Protein AF-A0A0P4WIV5-F1 (afdb_monomer)

InterPro domains:
  IPR004875 DDE superfamily endonuclease domain [PF03184] (30-123)
  IPR050863 Centromere and Transposable Element-Derived Protein [PTHR19303] (27-125)

Organism: Scylla olivacea (NCBI:txid85551)

Solvent-accessible surface area (backbone atoms only — not comparable to full-atom values): 7872 Å² total; per-residue (Å²): 131,91,70,60,42,28,62,54,58,49,79,48,76,54,65,65,67,74,88,62,91,64,58,94,89,56,77,76,74,83,46,54,36,26,38,41,42,50,31,30,71,84,65,83,45,73,53,74,27,38,35,23,27,44,52,82,76,47,78,91,48,66,95,58,63,66,84,76,45,86,39,45,82,45,58,28,82,83,12,54,70,39,36,67,58,46,46,51,42,45,66,68,45,48,49,51,55,51,44,53,50,23,58,75,69,76,42,75,87,73,80,52,83,48,73,73,98,51,92,34,60,56,95,70,82,84,92,127

Nearest PDB structures (foldseek):
  8f2u-assembly1_F  TM=3.358E-01  e=8.667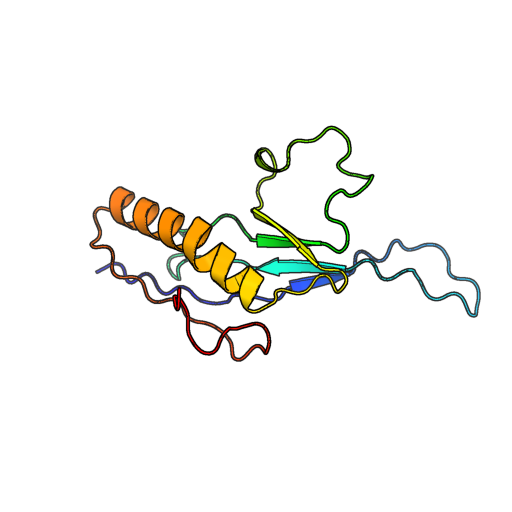E+00  Homo sapiens
  2hd3-assembly2_I  TM=3.099E-01  e=6.723E+00  Escherichia coli CFT073

Mean predicted aligned error: 9.73 Å

Radius of gyration: 17.22 Å; Cα contacts (8 Å, |Δi|>4): 189; chains: 1; bounding box: 36×34×57 Å

Secondary structure (DSSP, 8-state):
----EE-----EEEE------PPTT------EEEEE--BBTTS--BPPPEEEES-SS-GGGTT--GGGSSSEEEE-TT----HHHHHHHIIIIIHHHHHHHHHHTT--S--EE-----TTS-SSS---

Sequence (128 aa):
MKRAYFGNACHAEHTLAKMKKTAPGFKAAKDTLTLLFCGNAEGDCKMKPLLVYRSENPRALKGLSKNMLPVHWASNKKAWVTGQRFEDWFTKDFAVEAEQYCRKQNLAFKVLLLLDNAPGHPKHLGQH

Structure (mmCIF, N/CA/C/O backbone):
data_AF-A0A0P4WIV5-F1
#
_entry.id   AF-A0A0P4WIV5-F1
#
loop_
_atom_site.group_PDB
_atom_site.id
_atom_site.type_symbol
_atom_site.label_atom_id
_atom_site.label_alt_id
_atom_site.label_comp_id
_atom_site.label_asym_id
_atom_site.label_entity_id
_atom_site.label_seq_id
_atom_site.pdbx_PDB_ins_code
_atom_site.Cartn_x
_atom_site.Cartn_y
_atom_site.Cartn_z
_atom_site.occupancy
_atom_site.B_iso_or_equiv
_atom_site.auth_seq_id
_atom_site.auth_comp_id
_atom_site.auth_asym_id
_atom_site.auth_atom_id
_atom_site.pdbx_PDB_model_num
ATOM 1 N N . MET A 1 1 ? -23.778 -2.304 13.543 1.00 39.5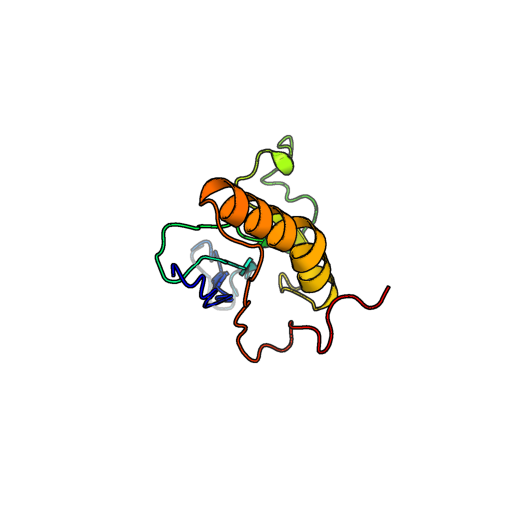9 1 MET A N 1
ATOM 2 C CA . MET A 1 1 ? -22.373 -2.757 13.453 1.00 39.59 1 MET A CA 1
ATOM 3 C C . MET A 1 1 ? -21.900 -2.439 12.044 1.00 39.59 1 MET A C 1
ATOM 5 O O . MET A 1 1 ? -22.317 -3.136 11.129 1.00 39.59 1 MET A O 1
ATOM 9 N N . LYS A 1 2 ? -21.131 -1.359 11.853 1.00 32.78 2 LYS A N 1
ATOM 10 C CA . LYS A 1 2 ? -20.494 -1.095 10.558 1.00 32.78 2 LYS A CA 1
ATOM 11 C C . LYS A 1 2 ? -19.446 -2.178 10.341 1.00 32.78 2 LYS A C 1
ATOM 13 O O . LYS A 1 2 ? -18.537 -2.330 11.157 1.00 32.78 2 LYS A O 1
ATOM 18 N N . ARG A 1 3 ? -19.647 -3.023 9.335 1.00 33.75 3 ARG A N 1
ATOM 19 C CA . ARG A 1 3 ? -18.717 -4.105 9.008 1.00 33.75 3 ARG A CA 1
ATOM 20 C C . ARG A 1 3 ? -17.788 -3.569 7.936 1.00 33.75 3 ARG A C 1
ATOM 22 O O . ARG A 1 3 ? -18.207 -3.330 6.808 1.00 33.75 3 ARG A O 1
ATOM 29 N N . ALA A 1 4 ? -16.529 -3.366 8.295 1.00 34.12 4 ALA A N 1
ATOM 30 C CA . ALA A 1 4 ? -15.514 -2.995 7.330 1.00 34.12 4 ALA A CA 1
ATOM 31 C C . ALA A 1 4 ? -15.113 -4.254 6.546 1.00 34.12 4 ALA A C 1
ATOM 33 O O . ALA A 1 4 ? -14.271 -5.040 6.972 1.00 34.12 4 ALA A O 1
ATOM 34 N N . TYR A 1 5 ? -15.802 -4.485 5.432 1.00 36.16 5 TYR A N 1
ATOM 35 C CA . TYR A 1 5 ? -15.391 -5.452 4.423 1.00 36.16 5 TYR A CA 1
ATOM 36 C C . TYR A 1 5 ? -14.376 -4.764 3.519 1.00 36.16 5 TYR A C 1
ATOM 38 O O . TYR A 1 5 ? -14.742 -3.810 2.840 1.00 36.16 5 TYR A O 1
ATOM 46 N N . PHE A 1 6 ? -13.124 -5.207 3.512 1.00 42.62 6 PHE A N 1
ATOM 47 C CA . PHE A 1 6 ? -12.111 -4.657 2.615 1.00 42.62 6 PHE A CA 1
ATOM 48 C C . PHE A 1 6 ? -12.028 -5.551 1.389 1.00 42.62 6 PHE A C 1
ATOM 50 O O . PHE A 1 6 ? -11.512 -6.657 1.484 1.00 42.62 6 PHE A O 1
ATOM 57 N N . GLY A 1 7 ? -12.628 -5.116 0.281 1.00 33.78 7 GLY A N 1
ATOM 58 C CA . GLY A 1 7 ? -12.765 -5.902 -0.943 1.00 33.78 7 GLY A CA 1
ATOM 59 C C . GLY A 1 7 ? -12.053 -5.255 -2.126 1.00 33.78 7 GLY A C 1
ATOM 60 O O . GLY A 1 7 ? -12.233 -4.068 -2.387 1.00 33.78 7 GLY A O 1
ATOM 61 N N . ASN A 1 8 ? -11.311 -6.092 -2.852 1.00 35.59 8 ASN A N 1
ATOM 62 C CA . ASN A 1 8 ? -10.549 -5.845 -4.076 1.00 35.59 8 ASN A CA 1
ATOM 63 C C . ASN A 1 8 ? -9.303 -4.961 -3.932 1.00 35.59 8 ASN A C 1
ATOM 65 O O . ASN A 1 8 ? -9.276 -3.794 -4.323 1.00 35.59 8 ASN A O 1
ATOM 69 N N . ALA A 1 9 ? -8.210 -5.625 -3.548 1.00 40.84 9 ALA A N 1
ATOM 70 C CA . ALA A 1 9 ? -6.898 -5.407 -4.147 1.00 40.84 9 ALA A CA 1
ATOM 71 C C . ALA A 1 9 ? -6.993 -5.591 -5.677 1.00 40.84 9 ALA A C 1
ATOM 73 O O . ALA A 1 9 ? -6.638 -6.627 -6.223 1.00 40.84 9 ALA A O 1
ATOM 74 N N . CYS A 1 10 ? -7.569 -4.622 -6.387 1.00 38.06 10 CYS A N 1
ATOM 75 C CA . CYS A 1 10 ? -7.674 -4.700 -7.836 1.00 38.06 10 CYS A CA 1
ATOM 76 C C . CYS A 1 10 ? -6.286 -4.412 -8.416 1.00 38.06 10 CYS A C 1
ATOM 78 O O . CYS A 1 10 ? -5.847 -3.262 -8.402 1.00 38.06 10 CYS A O 1
ATOM 80 N N . HIS A 1 11 ? -5.588 -5.445 -8.896 1.00 42.03 11 HIS A N 1
ATOM 81 C CA . HIS A 1 11 ? -4.378 -5.287 -9.705 1.00 42.03 11 HIS A CA 1
ATOM 82 C C . HIS A 1 11 ? -4.767 -4.646 -11.040 1.00 42.03 11 HIS A C 1
ATOM 84 O O . HIS A 1 11 ? -5.095 -5.326 -12.012 1.00 42.03 11 HIS A O 1
ATOM 90 N N . ALA A 1 12 ? -4.780 -3.316 -11.085 1.00 40.91 12 ALA A N 1
ATOM 91 C CA . ALA A 1 12 ? -5.000 -2.581 -12.320 1.00 40.91 12 ALA A CA 1
ATOM 92 C C . ALA A 1 12 ? -3.649 -2.342 -13.010 1.00 40.91 12 ALA A C 1
ATOM 94 O O . ALA A 1 12 ? -2.907 -1.426 -12.647 1.00 40.91 12 ALA A O 1
ATOM 95 N N . GLU A 1 13 ? -3.324 -3.152 -14.023 1.00 43.12 13 GLU A N 1
ATOM 96 C CA . GLU A 1 13 ? -2.229 -2.841 -14.948 1.00 43.12 13 GLU A CA 1
ATOM 97 C C . GLU A 1 13 ? -2.669 -1.738 -15.915 1.00 43.12 13 GLU A C 1
ATOM 99 O O . GLU A 1 13 ? -3.214 -2.005 -16.988 1.00 43.12 13 GLU A O 1
ATOM 104 N N . HIS A 1 14 ? -2.394 -0.478 -15.584 1.00 45.66 14 HIS A N 1
ATOM 105 C CA . HIS A 1 14 ? -2.515 0.587 -16.574 1.00 45.66 14 HIS A CA 1
ATOM 106 C C . HIS A 1 14 ? -1.237 0.646 -17.417 1.00 45.66 14 HIS A C 1
ATOM 108 O O . HIS A 1 14 ? -0.185 1.113 -16.979 1.00 45.66 14 HIS A O 1
ATOM 114 N N . THR A 1 15 ? -1.332 0.164 -18.660 1.00 41.41 15 THR A N 1
ATOM 115 C CA . THR A 1 15 ? -0.304 0.393 -19.682 1.00 41.41 15 THR A CA 1
ATOM 116 C C . THR A 1 15 ? -0.509 1.788 -20.269 1.00 41.41 15 THR A C 1
ATOM 118 O O . THR A 1 15 ? -1.438 2.006 -21.047 1.00 41.41 15 THR A O 1
ATOM 121 N N . LEU A 1 16 ? 0.360 2.742 -19.932 1.00 44.78 16 LEU A N 1
ATOM 122 C CA . LEU A 1 16 ? 0.366 4.062 -20.570 1.00 44.78 16 LEU A CA 1
ATOM 123 C C . LEU A 1 16 ? 1.067 3.955 -21.932 1.00 44.78 16 LEU A C 1
ATOM 125 O O . LEU A 1 16 ? 2.234 4.310 -22.093 1.00 44.78 16 LEU A O 1
ATOM 129 N N . ALA A 1 17 ? 0.365 3.428 -22.937 1.00 42.06 17 ALA A N 1
ATOM 130 C CA . ALA A 1 17 ? 0.863 3.413 -24.306 1.00 42.06 17 ALA A CA 1
ATOM 131 C C . ALA A 1 17 ? 0.778 4.830 -24.894 1.00 42.06 17 ALA A C 1
ATOM 133 O O . ALA A 1 17 ? -0.287 5.304 -25.285 1.00 42.06 17 ALA A O 1
ATOM 134 N N . LYS A 1 18 ? 1.914 5.529 -24.976 1.00 42.44 18 LYS A N 1
ATOM 135 C CA . LYS A 1 18 ? 2.014 6.775 -25.746 1.00 42.44 18 LYS A CA 1
ATOM 136 C C . LYS A 1 18 ? 1.806 6.409 -27.221 1.00 42.44 18 LYS A C 1
ATOM 138 O O . LYS A 1 18 ? 2.691 5.789 -27.808 1.00 42.44 18 LYS A O 1
ATOM 143 N N . MET A 1 19 ? 0.654 6.753 -27.808 1.00 41.50 19 MET A N 1
ATOM 144 C CA . MET A 1 19 ? 0.388 6.576 -29.242 1.00 41.50 19 MET A CA 1
ATOM 145 C C . MET A 1 19 ? 1.385 7.417 -30.053 1.00 41.50 19 MET A C 1
ATOM 147 O O . MET A 1 19 ? 1.141 8.573 -30.383 1.00 41.50 19 MET A O 1
ATOM 151 N N . LYS A 1 20 ? 2.554 6.855 -30.355 1.00 47.62 20 LYS A N 1
ATOM 152 C CA . LYS A 1 20 ? 3.401 7.317 -31.454 1.00 47.62 20 LYS A CA 1
ATOM 153 C C . LYS A 1 20 ? 3.015 6.485 -32.668 1.00 47.62 20 LYS A C 1
ATOM 155 O O . LYS A 1 20 ? 2.921 5.270 -32.531 1.00 47.62 20 LYS A O 1
ATOM 160 N N . LYS A 1 21 ? 2.785 7.127 -33.823 1.00 47.12 21 LYS A N 1
ATOM 161 C CA . LYS A 1 21 ? 2.548 6.445 -35.108 1.00 47.12 21 LYS A CA 1
ATOM 162 C C . LYS A 1 21 ? 3.609 5.351 -35.280 1.00 47.12 21 LYS A C 1
ATOM 164 O O . LYS A 1 21 ? 4.786 5.657 -35.456 1.00 47.12 21 LYS A O 1
ATOM 169 N N . THR A 1 22 ? 3.206 4.095 -35.138 1.00 53.78 22 THR A N 1
ATOM 170 C CA . THR A 1 22 ? 4.098 2.942 -35.245 1.00 53.78 22 THR A CA 1
ATOM 171 C C . THR A 1 22 ? 4.313 2.636 -36.717 1.00 53.78 22 THR A C 1
ATOM 173 O O . THR A 1 22 ? 3.362 2.317 -37.427 1.00 53.78 22 THR A O 1
ATOM 176 N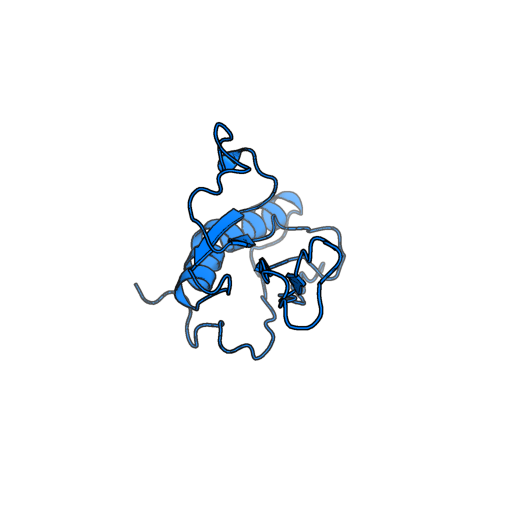 N . ALA A 1 23 ? 5.561 2.742 -37.175 1.00 60.91 23 ALA A N 1
ATOM 177 C CA . ALA A 1 23 ? 5.973 2.138 -38.436 1.00 60.91 23 ALA A CA 1
ATOM 178 C C . ALA A 1 23 ? 5.769 0.607 -38.365 1.00 60.91 23 ALA A C 1
ATOM 180 O O . ALA A 1 23 ? 5.857 0.045 -37.263 1.00 60.91 23 ALA A O 1
ATOM 181 N N . PRO A 1 24 ? 5.513 -0.084 -39.493 1.00 50.50 24 PRO A N 1
ATOM 182 C CA . PRO A 1 24 ? 5.409 -1.542 -39.514 1.00 50.50 24 PRO A CA 1
ATOM 183 C C . PRO A 1 24 ? 6.662 -2.170 -38.880 1.00 50.50 24 PRO A C 1
ATOM 185 O O . PRO A 1 24 ? 7.777 -1.901 -39.316 1.00 50.50 24 PRO A O 1
ATOM 188 N N . GLY A 1 25 ? 6.488 -2.949 -37.807 1.00 64.12 25 GLY A N 1
ATOM 189 C CA . GLY A 1 25 ? 7.585 -3.589 -37.062 1.00 64.12 25 GLY A CA 1
ATOM 190 C C . GLY A 1 25 ? 8.015 -2.903 -35.755 1.00 64.12 25 GLY A C 1
ATOM 191 O O . GLY A 1 25 ? 8.777 -3.493 -34.991 1.00 64.12 25 GLY A O 1
ATOM 192 N N . PHE A 1 26 ? 7.508 -1.707 -35.427 1.00 54.38 26 PHE A N 1
ATOM 193 C CA . PHE A 1 26 ? 7.856 -1.022 -34.174 1.00 54.38 26 PHE A CA 1
ATOM 194 C C . PHE A 1 26 ? 6.874 -1.369 -33.041 1.00 54.38 26 PHE A C 1
ATOM 196 O O . PHE A 1 26 ? 5.721 -0.938 -33.052 1.00 54.38 26 PHE A O 1
ATOM 203 N N . LYS A 1 27 ? 7.321 -2.126 -32.028 1.00 61.66 27 LYS A N 1
ATOM 204 C CA . LYS A 1 27 ? 6.546 -2.340 -30.792 1.00 61.66 27 LYS A CA 1
ATOM 205 C C . LYS A 1 27 ? 6.649 -1.099 -29.906 1.00 61.66 27 LYS A C 1
ATOM 207 O O . LYS A 1 27 ? 7.748 -0.674 -29.555 1.00 61.66 27 LYS A O 1
ATOM 212 N N . ALA A 1 28 ? 5.508 -0.532 -29.516 1.00 60.09 28 ALA A N 1
ATOM 213 C CA . ALA A 1 28 ? 5.479 0.549 -28.538 1.00 60.09 28 ALA A CA 1
ATOM 214 C C . ALA A 1 28 ? 6.151 0.097 -27.229 1.00 60.09 28 ALA A C 1
ATOM 216 O O . ALA A 1 28 ? 5.916 -1.015 -26.750 1.00 60.09 28 ALA A O 1
ATOM 217 N N . ALA A 1 29 ? 6.988 0.961 -26.649 1.00 64.06 29 ALA A N 1
ATOM 218 C CA . ALA A 1 29 ? 7.573 0.709 -25.340 1.00 64.06 29 ALA A CA 1
ATOM 219 C C . ALA A 1 29 ? 6.440 0.593 -24.309 1.00 64.06 29 ALA A C 1
ATOM 221 O O . ALA A 1 29 ? 5.737 1.568 -24.043 1.00 64.06 29 ALA A O 1
ATOM 222 N N . LYS A 1 30 ? 6.243 -0.615 -23.770 1.00 68.06 30 LYS A N 1
ATOM 223 C CA . LYS A 1 30 ? 5.241 -0.890 -22.739 1.00 68.06 30 LYS A CA 1
ATOM 224 C C . LYS A 1 30 ? 5.771 -0.365 -21.406 1.00 68.06 30 LYS A C 1
ATOM 226 O O . LYS A 1 30 ? 6.655 -0.985 -20.812 1.00 68.06 30 LYS A O 1
ATOM 231 N N . ASP A 1 31 ? 5.273 0.792 -20.981 1.00 78.19 31 ASP A N 1
ATOM 232 C CA . ASP A 1 31 ? 5.473 1.283 -19.621 1.00 78.19 31 ASP A CA 1
ATOM 233 C C . ASP A 1 31 ? 4.303 0.810 -18.756 1.00 78.19 31 ASP A C 1
ATOM 235 O O . ASP A 1 31 ? 3.139 1.062 -19.082 1.00 78.19 31 ASP A O 1
ATOM 239 N N . THR A 1 32 ? 4.625 0.072 -17.698 1.00 83.50 32 THR A N 1
ATOM 240 C CA . THR A 1 32 ? 3.645 -0.554 -16.807 1.00 83.50 32 THR A CA 1
ATOM 241 C C . THR A 1 32 ? 3.816 0.032 -15.418 1.00 83.50 32 THR A C 1
ATOM 243 O O . THR A 1 32 ? 4.935 0.117 -14.907 1.00 83.50 32 THR A O 1
ATOM 246 N N . LEU A 1 33 ? 2.697 0.390 -14.801 1.00 88.19 33 LEU A N 1
ATOM 247 C CA . LEU A 1 33 ? 2.592 0.645 -13.372 1.00 88.19 33 LEU A CA 1
ATOM 248 C C . LEU A 1 33 ? 1.494 -0.250 -12.802 1.00 88.19 33 LEU A C 1
ATOM 250 O O . LEU A 1 33 ? 0.530 -0.563 -13.504 1.00 88.19 33 LEU A O 1
ATOM 254 N N . THR A 1 34 ? 1.645 -0.632 -11.541 1.00 88.38 34 THR A N 1
ATOM 255 C CA . THR A 1 34 ? 0.614 -1.355 -10.793 1.00 88.38 34 THR A CA 1
ATOM 256 C C . THR A 1 34 ? 0.103 -0.476 -9.673 1.00 88.38 34 THR A C 1
ATOM 258 O O . THR A 1 34 ? 0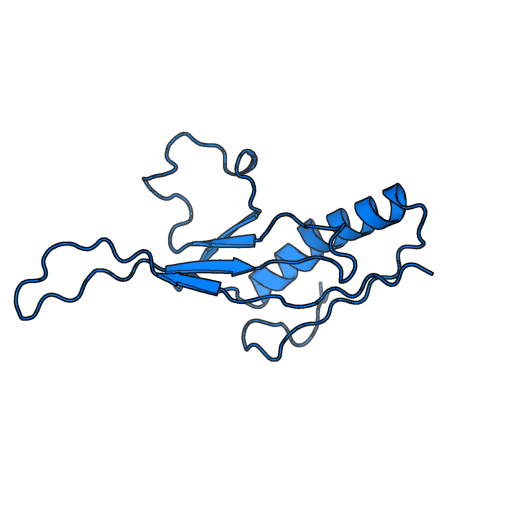.895 0.157 -8.974 1.00 88.38 34 THR A O 1
ATOM 261 N N . LEU A 1 35 ? -1.214 -0.467 -9.497 1.00 90.81 35 LEU A N 1
ATOM 262 C CA . LEU A 1 35 ? -1.874 0.139 -8.352 1.00 90.81 35 LEU A CA 1
ATOM 263 C C . LEU A 1 35 ? -2.546 -0.954 -7.530 1.00 90.81 35 LEU A C 1
ATOM 265 O O . LEU A 1 35 ? -3.241 -1.802 -8.081 1.00 90.81 35 LEU A O 1
ATOM 269 N N . LEU A 1 36 ? -2.338 -0.902 -6.220 1.00 90.25 36 LEU A N 1
ATOM 270 C CA . LEU A 1 36 ? -3.056 -1.684 -5.229 1.00 90.25 36 LEU A CA 1
ATOM 271 C C . LEU A 1 36 ? -3.973 -0.728 -4.467 1.00 90.25 36 LEU A C 1
ATOM 273 O O . LEU A 1 36 ? -3.510 0.173 -3.765 1.00 90.25 36 LEU A O 1
ATOM 277 N N . PHE A 1 37 ? -5.274 -0.924 -4.639 1.00 89.56 37 PHE A N 1
ATOM 278 C CA . PHE A 1 37 ? -6.308 -0.161 -3.953 1.00 89.56 37 PHE A CA 1
ATOM 279 C C . PHE A 1 37 ? -6.827 -0.927 -2.742 1.00 89.56 37 PHE A C 1
ATOM 281 O O . PHE A 1 37 ? -6.854 -2.156 -2.737 1.00 89.56 37 PHE A O 1
ATOM 288 N N . CYS A 1 38 ? -7.268 -0.187 -1.728 1.00 90.12 38 CYS A N 1
ATOM 289 C CA . CYS A 1 38 ? -7.974 -0.744 -0.589 1.00 90.12 38 CYS A CA 1
ATOM 290 C C . CYS A 1 38 ? -9.040 0.247 -0.115 1.00 90.12 38 CYS A C 1
ATOM 292 O O . CYS A 1 38 ? -8.821 1.461 -0.063 1.00 90.12 38 CYS A O 1
ATOM 294 N N . GLY A 1 39 ? -10.212 -0.275 0.211 1.00 89.88 39 GLY A N 1
ATOM 295 C CA . GLY A 1 39 ? -11.319 0.497 0.748 1.00 89.88 39 GLY A CA 1
ATOM 296 C C . GLY A 1 39 ? -12.345 -0.421 1.385 1.00 89.88 39 GLY A C 1
ATOM 297 O O . GLY A 1 39 ? -12.294 -1.637 1.188 1.00 89.88 39 GLY A O 1
ATOM 298 N N . ASN A 1 40 ? -13.255 0.147 2.170 1.00 89.50 40 ASN A N 1
ATOM 299 C CA . ASN A 1 40 ? -14.318 -0.634 2.793 1.00 89.50 40 ASN A CA 1
ATOM 300 C C . ASN A 1 40 ? -15.557 -0.748 1.884 1.00 89.50 40 ASN A C 1
ATOM 302 O O . ASN A 1 40 ? -15.758 0.054 0.974 1.00 89.50 40 ASN A O 1
ATOM 306 N N . ALA A 1 41 ? -16.431 -1.716 2.162 1.00 85.50 41 ALA A N 1
ATOM 307 C CA . ALA A 1 41 ? -17.655 -1.918 1.382 1.00 85.50 41 ALA A CA 1
ATOM 308 C C . ALA A 1 41 ? -18.680 -0.788 1.521 1.00 85.50 41 ALA A C 1
ATOM 310 O O . ALA A 1 41 ? -19.492 -0.605 0.621 1.00 85.50 41 ALA A O 1
ATOM 311 N N . GLU A 1 42 ? -18.649 -0.023 2.617 1.00 87.00 42 GLU A N 1
ATOM 312 C CA . GLU A 1 42 ? -19.487 1.177 2.754 1.00 87.00 42 GLU A CA 1
ATOM 313 C C . GLU A 1 42 ? -18.988 2.330 1.860 1.00 87.00 42 GLU A C 1
ATOM 315 O O . GLU A 1 42 ? -19.723 3.283 1.618 1.00 87.00 42 GLU A O 1
ATOM 320 N N . GLY A 1 43 ? -17.756 2.249 1.341 1.00 87.44 43 GLY A N 1
ATOM 321 C CA . GLY A 1 43 ? -17.163 3.236 0.437 1.00 87.44 43 GLY A CA 1
ATOM 322 C C . GLY A 1 43 ? -16.701 4.536 1.109 1.00 87.44 43 GLY A C 1
ATOM 323 O O . GLY A 1 43 ? -16.207 5.431 0.416 1.00 87.44 43 GLY A O 1
ATOM 324 N N . ASP A 1 44 ? -16.837 4.648 2.434 1.00 88.12 44 ASP A N 1
ATOM 325 C CA . ASP A 1 44 ? -16.435 5.815 3.231 1.00 88.12 44 ASP A CA 1
ATOM 326 C C . ASP A 1 44 ? -14.977 5.739 3.733 1.00 88.12 44 ASP A C 1
ATOM 328 O O . ASP A 1 4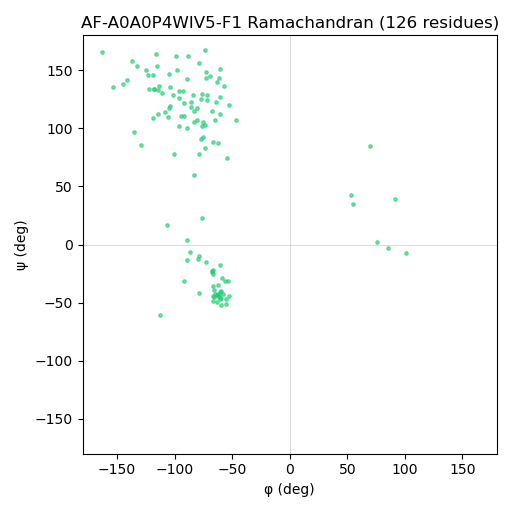4 ? -14.401 6.751 4.133 1.00 88.12 44 ASP A O 1
ATOM 332 N N . CYS A 1 45 ? -14.345 4.566 3.640 1.00 89.44 45 CYS A N 1
ATOM 333 C CA . CYS A 1 45 ? -12.919 4.360 3.859 1.00 89.44 45 CYS A CA 1
ATOM 334 C C . CYS A 1 45 ? -12.231 4.140 2.510 1.00 89.44 45 CYS A C 1
ATOM 336 O O . CYS A 1 45 ? -12.409 3.098 1.878 1.00 89.44 45 CYS A O 1
ATOM 338 N N . LYS A 1 46 ? -11.430 5.115 2.077 1.00 89.88 46 LYS A N 1
ATOM 339 C CA . LYS A 1 46 ? -10.567 5.014 0.894 1.00 89.88 46 LYS A CA 1
ATOM 340 C C . LYS A 1 46 ? -9.127 5.171 1.351 1.00 89.88 46 LYS A C 1
ATOM 342 O O . LYS A 1 46 ? -8.741 6.265 1.759 1.00 89.88 46 LYS A O 1
ATOM 347 N N . MET A 1 47 ? -8.371 4.081 1.319 1.00 90.25 47 MET A N 1
ATOM 348 C CA . MET A 1 47 ? -6.969 4.103 1.719 1.00 90.25 47 MET A CA 1
ATOM 349 C C . MET A 1 47 ? -6.100 4.682 0.613 1.00 90.25 47 MET A C 1
ATOM 351 O O . MET A 1 47 ? -6.455 4.650 -0.572 1.00 90.25 47 MET A O 1
ATOM 355 N N . LYS A 1 48 ? -4.937 5.196 1.003 1.00 92.50 48 LYS A N 1
ATOM 356 C CA . LYS A 1 48 ? -3.931 5.649 0.050 1.00 92.50 48 LYS A CA 1
ATOM 357 C C . LYS A 1 48 ? -3.437 4.434 -0.760 1.00 92.50 48 LYS A C 1
ATOM 359 O O . LYS A 1 48 ? -2.978 3.454 -0.171 1.00 92.50 48 LYS A O 1
ATOM 364 N N . PRO A 1 49 ? -3.539 4.439 -2.102 1.00 93.00 49 PRO A N 1
ATOM 365 C CA . PRO A 1 49 ? -3.173 3.272 -2.894 1.00 93.00 49 PRO A CA 1
ATOM 366 C C . PRO A 1 49 ? -1.655 3.088 -2.936 1.00 93.00 49 PRO A C 1
ATOM 368 O O . PRO A 1 49 ? -0.905 4.067 -2.944 1.00 93.00 49 PRO A O 1
ATOM 371 N N . LEU A 1 50 ? -1.196 1.841 -3.029 1.00 93.38 50 LEU A N 1
ATOM 372 C CA . LEU A 1 50 ? 0.206 1.523 -3.295 1.00 93.38 50 LEU A CA 1
ATOM 373 C C . LEU A 1 50 ? 0.454 1.528 -4.805 1.00 93.38 50 LEU A C 1
ATOM 375 O O . LEU A 1 50 ? -0.176 0.784 -5.551 1.00 93.38 50 LEU A O 1
ATOM 379 N N . LEU A 1 51 ? 1.399 2.351 -5.249 1.00 93.44 51 LEU A N 1
ATOM 380 C CA . LEU A 1 51 ? 1.870 2.428 -6.624 1.00 93.44 51 LEU A CA 1
ATOM 381 C C . LEU A 1 51 ? 3.229 1.745 -6.737 1.00 93.44 51 LEU A C 1
ATOM 383 O O . LEU A 1 51 ? 4.211 2.182 -6.134 1.00 93.44 51 LEU A O 1
ATOM 387 N N . VAL A 1 52 ? 3.293 0.701 -7.564 1.00 92.00 52 VAL A N 1
ATOM 388 C CA . VAL A 1 52 ? 4.542 0.031 -7.926 1.00 92.00 52 VAL A CA 1
ATOM 389 C C . VAL A 1 52 ? 4.943 0.417 -9.340 1.00 92.00 52 VAL A C 1
ATOM 391 O O . VAL A 1 52 ? 4.248 0.104 -10.308 1.00 92.00 52 VAL A O 1
ATOM 394 N N . TYR A 1 53 ? 6.098 1.065 -9.464 1.00 92.81 53 TYR A N 1
ATOM 395 C CA . TYR A 1 53 ? 6.663 1.441 -10.757 1.00 92.81 53 TYR A CA 1
ATOM 396 C C . TYR A 1 53 ? 7.991 0.735 -11.038 1.00 92.81 53 TYR A C 1
ATOM 398 O O . TYR A 1 53 ? 8.645 0.195 -10.146 1.00 92.81 53 TYR A O 1
ATOM 406 N N . ARG A 1 54 ? 8.420 0.741 -12.305 1.00 91.19 54 ARG A N 1
ATOM 407 C CA . ARG A 1 54 ? 9.680 0.112 -12.722 1.00 91.19 54 ARG A CA 1
ATOM 408 C C . ARG A 1 54 ? 10.911 0.729 -12.060 1.00 91.19 54 ARG A C 1
ATOM 410 O O . ARG A 1 54 ? 11.830 0.008 -11.677 1.00 91.19 54 ARG A O 1
ATOM 417 N N . SER A 1 55 ? 10.957 2.057 -12.009 1.00 91.25 55 SER A N 1
ATOM 418 C CA . SER A 1 55 ? 12.101 2.820 -11.506 1.00 91.25 55 SER A CA 1
ATOM 419 C C . SER A 1 55 ? 11.822 3.362 -10.112 1.00 91.25 55 SER A C 1
ATOM 421 O O . SER A 1 55 ? 10.773 3.958 -9.891 1.00 91.25 55 SER A O 1
ATOM 423 N N . GLU A 1 56 ? 12.789 3.240 -9.203 1.00 92.38 56 GLU A N 1
ATOM 424 C CA . GLU A 1 56 ? 12.728 3.885 -7.886 1.00 92.38 56 GLU A CA 1
ATOM 425 C C . GLU A 1 56 ? 12.619 5.406 -8.009 1.00 92.38 56 GLU A C 1
ATOM 427 O O . GLU A 1 56 ? 11.857 6.023 -7.275 1.00 92.38 56 GLU A O 1
ATOM 432 N N . ASN A 1 57 ? 13.341 6.009 -8.958 1.00 92.62 57 ASN A N 1
ATOM 433 C CA . ASN A 1 57 ? 13.360 7.454 -9.175 1.00 92.62 57 ASN A CA 1
ATOM 434 C C . ASN A 1 57 ? 13.106 7.751 -10.662 1.00 92.62 57 ASN A C 1
ATOM 436 O O . ASN A 1 57 ? 14.049 7.851 -11.455 1.00 92.62 57 ASN A O 1
ATOM 440 N N . PRO A 1 58 ? 11.835 7.834 -11.094 1.00 90.25 58 PRO A N 1
ATOM 441 C CA . PRO A 1 58 ? 11.501 8.176 -12.469 1.00 90.25 58 PRO A CA 1
ATOM 442 C C . PRO A 1 58 ? 11.989 9.581 -12.800 1.00 90.25 58 PRO A C 1
ATOM 444 O O . PRO A 1 58 ? 11.808 10.510 -12.017 1.00 90.25 58 PRO A O 1
ATOM 447 N N . ARG A 1 59 ? 12.518 9.770 -14.014 1.00 90.25 59 ARG A N 1
ATOM 448 C CA . ARG A 1 59 ? 12.909 11.108 -14.494 1.00 90.25 59 ARG A CA 1
ATOM 449 C C . ARG A 1 59 ? 11.747 12.105 -14.458 1.00 90.25 59 ARG A C 1
ATOM 451 O O . ARG A 1 59 ? 11.979 13.282 -14.219 1.00 90.25 59 ARG A O 1
ATOM 458 N N . ALA A 1 60 ? 10.518 11.624 -14.652 1.00 87.88 60 ALA A N 1
ATOM 459 C CA . ALA A 1 60 ? 9.303 12.434 -14.593 1.00 87.88 60 ALA A CA 1
ATOM 460 C C . ALA A 1 60 ? 8.992 12.991 -13.190 1.00 87.88 60 ALA A C 1
ATOM 462 O O . ALA A 1 60 ? 8.288 13.985 -13.090 1.00 87.88 60 ALA A O 1
ATOM 463 N N . LEU A 1 61 ? 9.520 12.376 -12.125 1.00 89.75 61 LEU A N 1
ATOM 464 C CA . LEU A 1 61 ? 9.310 12.801 -10.735 1.00 89.75 61 LEU A CA 1
ATOM 465 C C . LEU A 1 61 ? 10.556 13.466 -10.132 1.00 89.75 61 LEU A C 1
ATOM 467 O O . LEU A 1 61 ? 10.684 13.579 -8.914 1.00 89.75 61 LEU A O 1
ATOM 471 N N . LYS A 1 62 ? 11.513 13.888 -10.967 1.00 92.56 62 LYS A N 1
ATOM 472 C CA . LYS A 1 62 ? 12.741 14.527 -10.489 1.00 92.56 62 LYS A CA 1
ATOM 473 C C . LYS A 1 62 ? 12.397 15.814 -9.729 1.00 92.56 62 LYS A C 1
ATOM 475 O O . LYS A 1 62 ? 11.723 16.684 -10.265 1.00 92.56 62 LYS A O 1
ATOM 480 N N . GLY A 1 63 ? 12.898 15.934 -8.500 1.00 91.69 63 GLY A N 1
ATOM 481 C CA . GLY A 1 63 ? 12.657 17.094 -7.633 1.00 91.69 63 GLY A CA 1
ATOM 482 C C . GLY A 1 63 ? 11.363 17.026 -6.817 1.00 91.69 63 GLY A C 1
ATOM 483 O O . GLY A 1 63 ? 11.138 17.902 -5.989 1.00 91.69 63 GLY A O 1
ATOM 484 N N . LEU A 1 64 ? 10.538 15.986 -6.991 1.00 92.25 64 LEU A N 1
ATOM 485 C CA . LEU A 1 64 ? 9.361 15.753 -6.158 1.00 92.25 64 LEU A CA 1
ATOM 486 C C . LEU A 1 64 ? 9.686 14.771 -5.031 1.00 92.25 64 LEU A C 1
ATOM 488 O O . LEU A 1 64 ? 10.234 13.692 -5.256 1.00 92.25 64 LEU A O 1
ATOM 492 N N . SER A 1 65 ? 9.297 15.130 -3.810 1.00 91.19 65 SER A N 1
ATOM 493 C CA . SER A 1 65 ? 9.291 14.195 -2.686 1.00 91.19 65 SER A CA 1
ATOM 494 C C . SER A 1 65 ? 8.156 13.182 -2.850 1.00 91.19 65 SER A C 1
ATOM 496 O O . SER A 1 65 ? 6.996 13.561 -3.019 1.00 91.19 65 SER A O 1
ATOM 498 N N . LYS A 1 66 ? 8.479 11.887 -2.749 1.00 89.06 66 LYS A N 1
ATOM 499 C CA . LYS A 1 66 ? 7.500 10.786 -2.831 1.00 89.06 66 LYS A CA 1
ATOM 500 C C . LYS A 1 66 ? 6.414 10.884 -1.764 1.00 89.06 66 LYS A C 1
ATOM 502 O O . LYS A 1 66 ? 5.281 10.496 -2.017 1.00 89.06 66 LYS A O 1
ATOM 507 N N . ASN A 1 67 ? 6.733 11.471 -0.612 1.00 87.56 67 ASN A N 1
ATOM 508 C CA . ASN A 1 67 ? 5.784 11.644 0.487 1.00 87.56 67 ASN A CA 1
ATOM 509 C C . ASN A 1 67 ? 4.657 12.629 0.137 1.00 87.56 67 ASN A C 1
ATOM 511 O O . ASN A 1 67 ? 3.580 12.541 0.717 1.00 87.56 67 ASN A O 1
ATOM 515 N N . MET A 1 68 ? 4.882 13.532 -0.827 1.00 90.62 68 MET A N 1
ATOM 516 C CA . MET A 1 68 ? 3.850 14.450 -1.327 1.00 90.62 68 MET A CA 1
ATOM 517 C C . MET A 1 68 ? 2.903 13.786 -2.329 1.00 90.62 68 MET A C 1
ATOM 519 O O . MET A 1 68 ? 1.877 14.364 -2.681 1.00 90.62 68 MET A O 1
ATOM 523 N N . LEU A 1 69 ? 3.238 12.591 -2.823 1.00 92.25 69 LEU A N 1
ATOM 524 C CA . LEU A 1 69 ? 2.368 11.883 -3.747 1.00 92.25 69 LEU A CA 1
ATOM 525 C C . LEU A 1 69 ? 1.152 11.332 -2.988 1.00 92.25 69 LEU A C 1
ATOM 527 O O . LEU A 1 69 ? 1.303 10.816 -1.874 1.00 92.25 69 LEU A O 1
ATOM 531 N N . PRO A 1 70 ? -0.043 11.336 -3.603 1.00 92.75 70 PRO A N 1
ATOM 532 C CA . PRO A 1 70 ? -1.249 10.740 -3.029 1.00 92.75 70 PRO A CA 1
ATOM 533 C C . PRO A 1 70 ? -1.245 9.202 -3.123 1.00 92.75 70 PRO A C 1
ATOM 535 O O . PRO A 1 70 ? -2.299 8.580 -3.096 1.00 92.75 70 PRO A O 1
ATOM 538 N N . VAL A 1 71 ? -0.067 8.582 -3.242 1.00 93.44 71 VAL A N 1
ATOM 539 C CA . VAL A 1 71 ? 0.143 7.128 -3.275 1.00 93.44 71 VAL A CA 1
ATOM 540 C C . VAL A 1 71 ? 1.274 6.723 -2.326 1.00 93.44 71 VAL A C 1
ATOM 542 O O . VAL A 1 71 ? 2.164 7.530 -2.042 1.00 93.44 71 VAL A O 1
ATOM 545 N N . HIS A 1 72 ? 1.251 5.491 -1.833 1.00 93.62 72 HIS A N 1
ATOM 546 C CA . HIS A 1 72 ? 2.440 4.847 -1.273 1.00 93.62 72 HIS A CA 1
ATOM 547 C C . HIS A 1 72 ? 3.332 4.413 -2.432 1.00 93.62 72 HIS A C 1
ATOM 549 O O . HIS A 1 72 ? 2.846 3.824 -3.393 1.00 93.62 72 HIS A O 1
ATOM 555 N N . TRP A 1 73 ? 4.617 4.760 -2.404 1.00 93.56 73 TRP A N 1
ATOM 556 C CA . TRP A 1 73 ? 5.515 4.522 -3.535 1.00 93.56 73 TRP A CA 1
ATOM 557 C C . TRP A 1 73 ? 6.396 3.299 -3.299 1.00 93.56 73 TRP A C 1
ATOM 559 O O . TRP A 1 73 ? 7.117 3.232 -2.307 1.00 93.56 73 TRP A O 1
ATOM 569 N N . ALA A 1 74 ? 6.424 2.386 -4.265 1.00 92.94 74 ALA A N 1
ATOM 570 C CA . ALA A 1 74 ? 7.382 1.293 -4.311 1.00 92.94 74 ALA A CA 1
ATOM 571 C C . ALA A 1 74 ? 7.932 1.100 -5.726 1.00 92.94 74 ALA A C 1
ATOM 573 O O . ALA A 1 74 ? 7.308 1.466 -6.726 1.00 92.94 74 ALA A O 1
ATOM 574 N N . SER A 1 75 ? 9.104 0.472 -5.823 1.00 92.88 75 SER A N 1
ATOM 575 C CA . SER A 1 75 ? 9.660 0.068 -7.110 1.00 92.88 75 SER A CA 1
ATOM 576 C C . SER A 1 75 ? 9.955 -1.420 -7.217 1.00 92.88 75 SER A C 1
ATOM 578 O O . SER A 1 75 ? 10.344 -2.092 -6.254 1.00 92.88 75 SER A O 1
ATOM 580 N N . ASN A 1 76 ? 9.758 -1.927 -8.431 1.00 90.56 76 ASN A N 1
ATOM 581 C CA . ASN A 1 76 ? 10.101 -3.275 -8.854 1.00 90.56 76 ASN A CA 1
ATOM 582 C C . ASN A 1 76 ? 10.354 -3.257 -10.365 1.00 90.56 76 ASN A C 1
ATOM 584 O O . ASN A 1 76 ? 9.532 -2.729 -11.103 1.00 90.56 76 ASN A O 1
ATOM 588 N N . LYS A 1 77 ? 11.415 -3.902 -10.866 1.00 88.56 77 LYS A N 1
ATOM 589 C CA . LYS A 1 77 ? 11.750 -3.933 -12.307 1.00 88.56 77 LYS A CA 1
ATOM 590 C C . LYS A 1 77 ? 10.595 -4.418 -13.197 1.00 88.56 77 LYS A C 1
ATOM 592 O O . LYS A 1 77 ? 10.474 -3.974 -14.339 1.00 88.56 77 LYS A O 1
ATOM 597 N N . LYS A 1 78 ? 9.750 -5.316 -12.678 1.00 86.75 78 LYS A N 1
ATOM 598 C CA . LYS A 1 78 ? 8.558 -5.836 -13.375 1.00 86.75 78 LYS A CA 1
ATOM 599 C C . LYS A 1 78 ? 7.303 -4.976 -13.185 1.00 86.75 78 LYS A C 1
ATOM 601 O O . LYS A 1 78 ? 6.306 -5.238 -13.837 1.00 86.75 78 LYS A O 1
ATOM 606 N N . ALA A 1 79 ? 7.374 -3.959 -12.328 1.00 87.50 79 ALA A N 1
ATOM 607 C CA . ALA A 1 79 ? 6.264 -3.106 -11.923 1.00 87.50 79 ALA A CA 1
ATOM 608 C C . ALA A 1 79 ? 5.063 -3.890 -11.369 1.00 87.50 79 ALA A C 1
ATOM 610 O O . ALA A 1 79 ? 3.935 -3.486 -11.593 1.00 87.50 79 ALA A O 1
ATOM 611 N N . TRP A 1 80 ? 5.303 -4.999 -10.658 1.00 86.88 80 TRP A N 1
ATOM 612 C CA . TRP A 1 80 ? 4.279 -5.818 -9.990 1.00 86.88 80 TRP A CA 1
ATOM 613 C C . TRP A 1 80 ? 4.460 -5.802 -8.472 1.00 86.88 80 TRP A C 1
ATOM 615 O O . TRP A 1 80 ? 5.589 -5.654 -7.988 1.00 86.88 80 TRP A O 1
ATOM 625 N N . VAL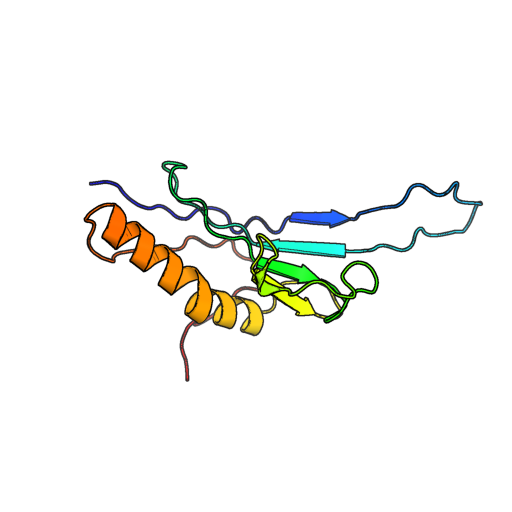 A 1 81 ? 3.372 -6.015 -7.732 1.00 86.38 81 VAL A N 1
ATOM 626 C CA . VAL A 1 81 ? 3.411 -6.224 -6.279 1.00 86.38 81 VAL A CA 1
ATOM 627 C C . VAL A 1 81 ? 4.006 -7.607 -5.992 1.00 86.38 81 VAL A C 1
ATOM 629 O O . VAL A 1 81 ? 3.550 -8.615 -6.525 1.00 86.38 81 VAL A O 1
ATOM 632 N N . THR A 1 82 ? 5.065 -7.654 -5.187 1.00 88.12 82 THR A N 1
ATOM 633 C CA . THR A 1 82 ? 5.653 -8.906 -4.683 1.00 88.12 82 THR A CA 1
ATOM 634 C C . THR A 1 82 ? 5.155 -9.178 -3.268 1.00 88.12 82 THR A C 1
ATOM 636 O O . THR A 1 82 ? 4.736 -8.241 -2.594 1.00 88.12 82 THR A O 1
ATOM 639 N N . GLY A 1 83 ? 5.286 -10.418 -2.781 1.00 87.31 83 GLY A N 1
ATOM 640 C CA . GLY A 1 83 ? 4.912 -10.766 -1.402 1.00 87.31 83 GLY A CA 1
ATOM 641 C C . GLY A 1 83 ? 5.555 -9.851 -0.357 1.00 87.31 83 GLY A C 1
ATOM 642 O O . GLY A 1 83 ? 4.858 -9.326 0.500 1.00 87.31 83 GLY A O 1
ATOM 643 N N . GLN A 1 84 ? 6.848 -9.548 -0.505 1.00 89.62 84 GLN A N 1
ATOM 644 C CA . GLN A 1 84 ? 7.550 -8.608 0.377 1.00 89.62 84 GLN A CA 1
ATOM 645 C C . GLN A 1 84 ? 6.980 -7.183 0.298 1.00 89.62 84 GLN A C 1
ATOM 647 O O . GLN A 1 84 ? 6.791 -6.538 1.322 1.00 89.62 84 GLN A O 1
ATOM 652 N N . ARG A 1 85 ? 6.679 -6.677 -0.909 1.00 88.44 85 ARG A N 1
ATOM 653 C CA . ARG A 1 85 ? 6.078 -5.339 -1.064 1.00 88.44 85 ARG A CA 1
ATOM 654 C C . ARG A 1 85 ? 4.666 -5.282 -0.494 1.00 88.44 85 ARG A C 1
ATOM 656 O O . ARG A 1 85 ? 4.277 -4.252 0.043 1.00 88.44 85 ARG A O 1
ATOM 663 N N . PHE A 1 86 ? 3.917 -6.372 -0.622 1.00 89.19 86 PHE A N 1
ATOM 664 C CA . PHE A 1 86 ? 2.600 -6.509 -0.026 1.00 89.19 86 PHE A CA 1
ATOM 665 C C . PHE A 1 86 ? 2.686 -6.534 1.504 1.00 89.19 86 PHE A C 1
ATOM 667 O O . PHE A 1 86 ? 1.920 -5.838 2.154 1.00 89.19 86 PHE A O 1
ATOM 674 N N . GLU A 1 87 ? 3.627 -7.282 2.082 1.00 90.81 87 GLU A N 1
ATOM 675 C CA . GLU A 1 87 ? 3.836 -7.344 3.533 1.00 90.81 87 GLU A CA 1
ATOM 676 C C . GLU A 1 87 ? 4.294 -6.000 4.113 1.00 90.81 87 GLU A C 1
ATOM 678 O O . GLU A 1 87 ? 3.759 -5.550 5.128 1.00 90.81 87 GLU A O 1
ATOM 683 N N . ASP A 1 88 ? 5.218 -5.313 3.434 1.00 91.69 88 ASP A N 1
ATOM 684 C CA . ASP A 1 88 ? 5.620 -3.949 3.780 1.00 91.69 88 ASP A CA 1
ATOM 685 C C . ASP A 1 88 ? 4.407 -3.011 3.817 1.00 91.69 88 ASP A C 1
ATOM 687 O O . ASP A 1 88 ? 4.192 -2.323 4.811 1.00 91.69 88 ASP A O 1
ATOM 691 N N . TRP A 1 89 ? 3.593 -3.013 2.758 1.00 92.75 89 TRP A N 1
ATOM 692 C CA . TRP A 1 89 ? 2.377 -2.201 2.692 1.00 92.75 89 TRP A CA 1
ATOM 693 C C . TRP A 1 89 ? 1.363 -2.595 3.770 1.00 92.75 89 TRP A C 1
ATOM 695 O O . TRP A 1 89 ? 0.786 -1.734 4.430 1.00 92.75 89 TRP A O 1
ATOM 705 N N . PHE A 1 90 ? 1.165 -3.893 3.998 1.00 91.19 90 PHE A N 1
ATOM 706 C CA . PHE A 1 90 ? 0.215 -4.391 4.986 1.00 91.19 90 PHE A CA 1
ATOM 707 C C . PHE A 1 90 ? 0.568 -3.904 6.399 1.00 91.19 90 PHE A C 1
ATOM 709 O O . PHE A 1 90 ? -0.291 -3.417 7.135 1.00 91.19 90 PHE A O 1
ATOM 716 N N . THR A 1 91 ? 1.846 -4.017 6.763 1.00 91.25 91 THR A N 1
ATOM 717 C CA . THR A 1 91 ? 2.342 -3.708 8.110 1.00 91.25 91 THR A CA 1
ATOM 718 C C . THR A 1 91 ? 2.524 -2.212 8.350 1.00 91.25 91 THR A C 1
ATOM 720 O O . THR A 1 91 ? 2.176 -1.725 9.424 1.00 91.25 91 THR A O 1
ATOM 723 N N . LYS A 1 92 ? 3.056 -1.474 7.370 1.00 91.94 92 LYS A N 1
ATOM 724 C CA . LYS A 1 92 ? 3.444 -0.063 7.542 1.00 91.94 92 LYS A CA 1
ATOM 725 C C . LYS A 1 92 ? 2.337 0.915 7.173 1.00 91.94 92 LYS A C 1
ATOM 727 O O . LYS A 1 92 ? 2.254 1.977 7.785 1.00 91.94 92 LYS A O 1
ATOM 732 N N . ASP A 1 93 ? 1.491 0.551 6.213 1.00 92.25 93 ASP A N 1
ATOM 733 C CA . ASP A 1 93 ? 0.508 1.464 5.635 1.00 92.25 93 ASP A CA 1
ATOM 734 C C . ASP A 1 93 ? -0.923 1.037 5.988 1.00 92.25 93 ASP A C 1
ATOM 736 O O . ASP A 1 93 ? -1.640 1.760 6.681 1.00 92.25 93 ASP A O 1
ATOM 740 N N . PHE A 1 94 ? -1.336 -0.167 5.575 1.00 91.69 94 PHE A N 1
ATOM 741 C CA . PHE A 1 94 ? -2.707 -0.658 5.753 1.00 91.69 94 PHE A CA 1
ATOM 742 C C . PHE A 1 94 ? -3.114 -0.729 7.225 1.00 91.69 94 PHE A C 1
ATOM 744 O O . PHE A 1 94 ? -4.156 -0.186 7.585 1.00 91.69 94 PHE A O 1
ATOM 751 N N . ALA A 1 95 ? -2.312 -1.378 8.078 1.00 92.56 95 ALA A N 1
ATOM 752 C CA . ALA A 1 95 ? -2.643 -1.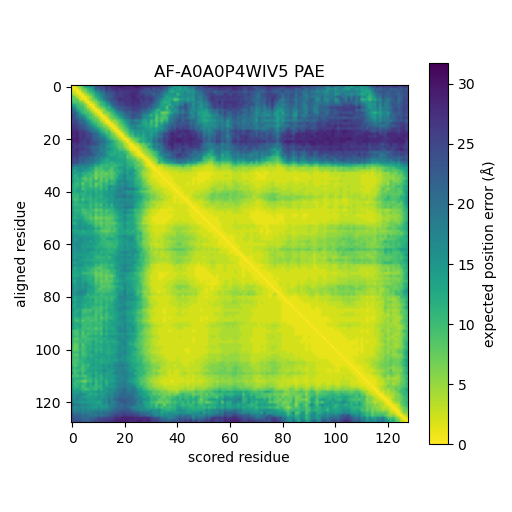536 9.494 1.00 92.56 95 ALA A CA 1
ATOM 753 C C . ALA A 1 95 ? -2.831 -0.175 10.184 1.00 92.56 95 ALA A C 1
ATOM 755 O O . ALA A 1 95 ? -3.807 0.023 10.908 1.00 92.56 95 ALA A O 1
ATOM 756 N N . VAL A 1 96 ? -1.950 0.782 9.880 1.00 93.50 96 VAL A N 1
ATOM 757 C CA . VAL A 1 96 ? -1.991 2.142 10.428 1.00 93.50 96 VAL A CA 1
ATOM 758 C C . VAL A 1 96 ? -3.230 2.897 9.939 1.00 93.50 96 VAL A C 1
ATOM 760 O O . VAL A 1 96 ? -3.950 3.489 10.745 1.00 93.50 96 VAL A O 1
ATOM 763 N N . GLU A 1 97 ? -3.521 2.878 8.636 1.00 93.50 97 GLU A N 1
ATOM 764 C CA . GLU A 1 97 ? -4.701 3.552 8.078 1.00 93.50 97 GLU A CA 1
ATOM 765 C C . GLU A 1 97 ? -6.014 2.922 8.570 1.00 93.50 97 GLU A C 1
ATOM 767 O O . GLU A 1 97 ? -6.969 3.637 8.892 1.00 93.50 97 GLU A O 1
ATOM 772 N N . ALA A 1 98 ? -6.056 1.594 8.688 1.00 92.75 98 ALA A N 1
ATOM 773 C CA . ALA A 1 98 ? -7.209 0.852 9.180 1.00 92.75 98 ALA A CA 1
ATOM 774 C C . ALA A 1 98 ? -7.493 1.166 10.655 1.00 92.75 98 ALA A C 1
ATOM 776 O O . ALA A 1 98 ? -8.638 1.446 11.020 1.00 92.75 98 ALA A O 1
ATOM 777 N N . GLU A 1 99 ? -6.458 1.190 11.496 1.00 94.12 99 GLU A N 1
ATOM 778 C CA . GLU A 1 99 ? -6.582 1.556 12.906 1.00 94.12 99 GLU A CA 1
ATOM 779 C C . GLU A 1 99 ? -7.059 3.007 13.063 1.00 94.12 99 GLU A C 1
ATOM 781 O O . GLU A 1 99 ? -7.987 3.289 13.828 1.00 94.12 99 GLU A O 1
ATOM 786 N N . GLN A 1 100 ? -6.488 3.937 12.289 1.00 94.50 100 GLN A N 1
ATOM 787 C CA . GLN A 1 100 ? -6.916 5.336 12.290 1.00 94.50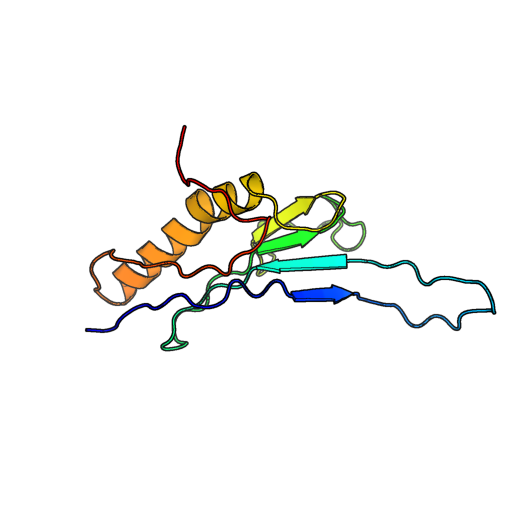 100 GLN A CA 1
ATOM 788 C C . GLN A 1 100 ? -8.382 5.496 11.881 1.00 94.50 100 GLN A C 1
ATOM 790 O O . GLN A 1 100 ? -9.095 6.303 12.485 1.00 94.50 100 GLN A O 1
ATOM 795 N N . TYR A 1 101 ? -8.842 4.752 10.874 1.00 93.94 101 TYR A N 1
ATOM 796 C CA . TYR A 1 101 ? -10.247 4.747 10.475 1.00 93.94 101 TYR A CA 1
ATOM 797 C C . TYR A 1 101 ? -11.142 4.215 11.599 1.00 93.94 101 TYR A C 1
ATOM 799 O O . TYR A 1 101 ? -12.097 4.896 11.977 1.00 93.94 101 TYR A O 1
ATOM 807 N N . CYS A 1 102 ? -10.808 3.062 12.192 1.00 94.25 102 CYS A N 1
ATOM 808 C CA . CYS A 1 102 ? -11.559 2.498 13.315 1.00 94.25 102 CYS A CA 1
ATOM 809 C C . CYS A 1 102 ? -11.668 3.497 14.471 1.00 94.25 102 CYS A C 1
ATOM 811 O O . CYS A 1 102 ? -12.770 3.753 14.953 1.00 94.25 102 CYS A O 1
ATOM 813 N N . ARG A 1 103 ? -10.559 4.144 14.848 1.00 95.25 103 ARG A N 1
ATOM 814 C CA . ARG A 1 103 ? -10.544 5.172 15.897 1.00 95.25 103 ARG A CA 1
ATOM 815 C C . ARG A 1 103 ? -11.450 6.357 15.559 1.00 95.25 103 ARG A C 1
ATOM 817 O O . ARG A 1 103 ? -12.222 6.788 16.408 1.00 95.25 103 ARG A O 1
ATOM 824 N N . LYS A 1 104 ? -11.390 6.870 14.325 1.00 95.31 104 LYS A N 1
ATOM 825 C CA . LYS A 1 104 ? -12.244 7.984 13.865 1.00 95.31 104 LYS A CA 1
ATOM 826 C C . LYS A 1 104 ? -13.732 7.631 13.879 1.00 95.31 104 LYS A C 1
ATOM 828 O O . LYS A 1 104 ? -14.550 8.496 14.159 1.00 95.31 104 LYS A O 1
ATOM 833 N N . GLN A 1 105 ? -14.075 6.380 13.582 1.00 93.62 105 GLN A N 1
ATOM 834 C CA . GLN A 1 105 ? -15.456 5.890 13.565 1.00 93.62 105 GLN A CA 1
ATOM 835 C C . GLN A 1 105 ? -15.929 5.346 14.926 1.00 93.62 105 GLN A C 1
ATOM 837 O O . GLN A 1 105 ? -17.044 4.836 15.017 1.00 93.62 105 GLN A O 1
ATOM 842 N N . ASN A 1 106 ? -15.100 5.434 15.975 1.00 94.19 106 ASN A N 1
ATOM 843 C CA . ASN A 1 106 ? -15.349 4.837 17.290 1.00 94.19 106 ASN A CA 1
ATOM 844 C C . ASN A 1 106 ? -15.673 3.327 17.222 1.00 94.19 106 ASN A C 1
ATOM 846 O O . ASN A 1 106 ? -16.599 2.823 17.858 1.00 94.19 106 ASN A O 1
ATOM 850 N N . LEU A 1 107 ? -14.919 2.601 16.396 1.00 92.12 107 LEU A N 1
ATOM 851 C CA . LEU A 1 107 ? -15.014 1.156 16.219 1.00 92.12 107 LEU A CA 1
ATOM 852 C C . LEU A 1 107 ? -13.840 0.466 16.916 1.00 92.12 107 LEU A C 1
ATOM 854 O O . LEU A 1 107 ? -12.716 0.968 16.918 1.00 92.12 107 LEU A O 1
ATOM 858 N N . ALA A 1 108 ? -14.077 -0.737 17.441 1.00 93.19 108 ALA A N 1
ATOM 859 C CA . ALA A 1 108 ? -12.984 -1.617 17.840 1.00 93.19 108 ALA A CA 1
ATOM 860 C C . ALA A 1 108 ? -12.113 -1.960 16.620 1.00 93.19 108 ALA A C 1
ATOM 862 O O . ALA A 1 108 ? -12.640 -2.169 15.523 1.00 93.19 108 ALA A O 1
ATOM 863 N N . PHE A 1 109 ? -10.798 -2.072 16.813 1.00 92.12 109 PHE A N 1
ATOM 864 C CA . PHE A 1 109 ? -9.879 -2.465 15.747 1.00 92.12 109 PHE A CA 1
ATOM 865 C C . PHE A 1 109 ? -10.016 -3.964 15.440 1.00 92.12 109 PHE A C 1
ATOM 867 O O . PHE A 1 109 ? -9.317 -4.814 15.985 1.00 92.12 109 PHE A O 1
ATOM 874 N N . LYS A 1 110 ? -11.007 -4.288 14.607 1.00 90.50 110 LYS A N 1
ATOM 875 C CA . LYS A 1 110 ? -11.321 -5.634 14.119 1.00 90.50 110 LYS A CA 1
ATOM 876 C C . LYS A 1 110 ? -11.595 -5.540 12.627 1.00 90.50 110 LYS A C 1
ATOM 878 O O . LYS A 1 110 ? -12.690 -5.170 12.209 1.00 90.50 110 LYS A O 1
ATOM 883 N N . VAL A 1 111 ? -10.570 -5.833 11.841 1.00 88.25 111 VAL A N 1
ATOM 884 C CA . VAL A 1 111 ? -10.541 -5.600 10.398 1.00 88.25 111 VAL A CA 1
ATOM 885 C C . VAL A 1 111 ? -10.277 -6.916 9.675 1.00 88.25 111 VAL A C 1
ATOM 887 O O . VAL A 1 111 ? -9.390 -7.669 10.067 1.00 88.25 111 VAL A O 1
ATOM 890 N N . LEU A 1 112 ? -11.055 -7.189 8.623 1.00 89.56 112 LEU A N 1
ATOM 891 C CA . LEU A 1 112 ? -10.874 -8.344 7.745 1.00 89.56 112 LEU A CA 1
ATOM 892 C C . LEU A 1 112 ? -10.487 -7.870 6.342 1.00 89.56 112 LEU A C 1
ATOM 894 O O . LEU A 1 112 ? -11.307 -7.275 5.642 1.00 89.56 112 LEU A O 1
ATOM 898 N N . LEU A 1 113 ? -9.254 -8.163 5.934 1.00 88.50 113 LEU A N 1
ATOM 899 C CA . LEU A 1 113 ? -8.772 -7.907 4.580 1.00 88.50 113 LEU A CA 1
ATOM 900 C C . LEU A 1 113 ? -9.138 -9.079 3.661 1.00 88.50 113 LEU A C 1
ATOM 902 O O . LEU A 1 113 ? -8.695 -10.201 3.901 1.00 88.50 113 LEU A O 1
ATOM 906 N N . LEU A 1 114 ? -9.942 -8.830 2.623 1.00 86.38 114 LEU A N 1
ATOM 907 C CA . LEU A 1 114 ? -10.252 -9.821 1.593 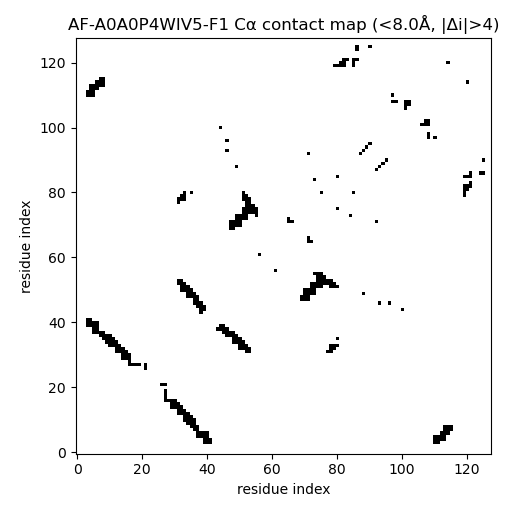1.00 86.38 114 LEU A CA 1
ATOM 908 C C . LEU A 1 114 ? -9.323 -9.615 0.398 1.00 86.38 114 LEU A C 1
ATOM 910 O O . LEU A 1 114 ? -9.236 -8.523 -0.166 1.00 86.38 114 LEU A O 1
ATOM 914 N N . LEU A 1 115 ? -8.648 -10.690 0.010 1.00 82.81 115 LEU A N 1
ATOM 915 C CA . LEU A 1 115 ? -7.670 -10.709 -1.068 1.00 82.81 115 LEU A CA 1
ATOM 916 C C . LEU A 1 115 ? -8.120 -11.673 -2.161 1.00 82.81 115 LEU A C 1
ATOM 918 O O . LEU A 1 115 ? -8.722 -12.708 -1.870 1.00 82.81 115 LEU A O 1
ATOM 922 N N . ASP A 1 116 ? -7.818 -11.337 -3.413 1.00 80.25 116 ASP A N 1
ATOM 923 C CA . ASP A 1 116 ? -7.947 -12.290 -4.507 1.00 80.25 116 ASP A CA 1
ATOM 924 C C . ASP A 1 116 ? -6.823 -13.342 -4.440 1.00 80.25 116 ASP A C 1
ATOM 926 O O . ASP A 1 116 ? -5.855 -13.234 -3.677 1.00 80.25 116 ASP A O 1
ATOM 930 N N . ASN A 1 117 ? -6.956 -14.412 -5.219 1.00 77.19 117 ASN A N 1
ATOM 931 C CA . ASN A 1 117 ? -5.945 -15.466 -5.279 1.00 77.19 117 ASN A CA 1
ATOM 932 C C . ASN A 1 117 ? -4.808 -15.086 -6.248 1.00 77.19 117 ASN A C 1
ATOM 934 O O . ASN A 1 117 ? -4.594 -15.757 -7.260 1.00 77.19 117 ASN A O 1
ATOM 938 N N . ALA A 1 118 ? -4.115 -13.977 -5.975 1.00 72.31 118 ALA A N 1
ATOM 939 C CA . ALA A 1 118 ? -3.008 -13.496 -6.793 1.00 72.31 118 ALA A CA 1
ATOM 940 C C . ALA A 1 118 ? -1.648 -14.075 -6.341 1.00 72.31 118 ALA A C 1
ATOM 942 O O . ALA A 1 118 ? -1.368 -14.140 -5.142 1.00 72.31 118 ALA A O 1
ATOM 943 N N . PRO A 1 119 ? -0.722 -14.397 -7.272 1.00 67.75 119 PRO A N 1
ATOM 944 C CA . PRO A 1 119 ? 0.618 -14.903 -6.939 1.00 67.75 119 PRO A CA 1
ATOM 945 C C . PRO A 1 119 ? 1.478 -13.940 -6.103 1.00 67.75 119 PRO A C 1
ATOM 947 O O . PRO A 1 119 ? 2.498 -14.344 -5.548 1.00 67.75 119 PRO A O 1
ATOM 950 N N . GLY A 1 120 ? 1.110 -12.656 -6.068 1.00 65.25 120 GLY A N 1
ATOM 951 C CA . GLY A 1 120 ? 1.796 -11.616 -5.304 1.00 65.25 120 GLY A CA 1
ATOM 952 C C . GLY A 1 120 ? 1.457 -11.610 -3.813 1.00 65.25 120 GLY A C 1
ATOM 953 O O . GLY A 1 120 ? 2.134 -10.913 -3.062 1.00 65.25 120 GLY A O 1
ATOM 954 N N . HIS A 1 121 ? 0.452 -12.372 -3.373 1.00 67.06 121 HIS A N 1
ATOM 955 C CA . HIS A 1 121 ? 0.061 -12.439 -1.969 1.00 67.06 121 HIS A CA 1
ATOM 956 C C . HIS A 1 121 ? 0.932 -13.439 -1.200 1.00 67.06 121 HIS A C 1
ATOM 958 O O . HIS A 1 121 ? 1.095 -14.584 -1.634 1.00 67.06 121 HIS A O 1
ATOM 964 N N . PRO A 1 122 ? 1.525 -13.036 -0.063 1.00 66.94 122 PRO A N 1
ATOM 965 C CA . PRO A 1 122 ? 2.285 -13.961 0.758 1.00 66.94 122 PRO A CA 1
ATOM 966 C C . PRO A 1 122 ? 1.336 -14.977 1.408 1.00 66.94 122 PRO A C 1
ATOM 968 O O . PRO A 1 122 ? 0.206 -14.658 1.772 1.00 66.94 122 PRO A O 1
ATOM 971 N N . LYS A 1 123 ? 1.804 -16.221 1.568 1.00 72.56 123 LYS A N 1
ATOM 972 C CA . LYS A 1 123 ? 1.019 -17.291 2.214 1.00 72.56 123 LYS A CA 1
ATOM 973 C C . LYS A 1 123 ? 0.780 -17.024 3.706 1.00 72.56 123 LYS A C 1
ATOM 975 O O . LYS A 1 123 ? -0.195 -17.516 4.264 1.00 72.56 123 LYS A O 1
ATOM 980 N N . HIS A 1 124 ? 1.670 -16.250 4.327 1.00 72.12 124 HIS A N 1
ATOM 981 C CA . HIS A 1 124 ? 1.635 -15.845 5.729 1.00 72.12 124 HIS A CA 1
ATOM 982 C C . HIS A 1 124 ? 2.103 -14.388 5.836 1.00 72.12 124 HIS A C 1
ATOM 984 O O . HIS A 1 124 ? 3.017 -13.996 5.117 1.00 72.12 124 HIS A O 1
ATOM 990 N N . LEU A 1 125 ? 1.480 -13.599 6.712 1.00 67.94 125 LEU A N 1
ATOM 991 C CA . LEU A 1 125 ? 1.847 -12.206 6.991 1.00 67.94 125 LEU A CA 1
ATOM 992 C C . LEU A 1 125 ? 2.422 -12.122 8.412 1.00 67.94 125 LEU A C 1
ATOM 994 O O . LEU A 1 125 ? 1.775 -12.622 9.332 1.00 67.94 125 LEU A O 1
ATOM 998 N N . GLY A 1 126 ? 3.589 -11.491 8.601 1.00 56.53 126 GLY A N 1
ATOM 999 C CA . GLY A 1 126 ? 4.114 -11.160 9.932 1.00 56.53 126 GLY A CA 1
ATOM 1000 C C . GLY A 1 126 ? 5.031 -12.203 10.579 1.00 56.53 126 GLY A C 1
ATOM 1001 O O . GLY A 1 126 ? 4.942 -12.414 11.785 1.00 56.53 126 GLY A O 1
ATOM 1002 N N . GLN A 1 127 ? 5.910 -12.855 9.811 1.00 42.28 127 GLN A N 1
ATOM 1003 C CA . GLN A 1 127 ? 6.994 -13.674 10.377 1.00 42.28 127 GLN A CA 1
ATOM 1004 C C . GLN A 1 127 ? 8.319 -12.904 10.359 1.00 42.28 127 GLN A C 1
ATOM 1006 O O . GLN A 1 127 ? 9.166 -13.148 9.503 1.00 42.28 127 GLN A O 1
ATOM 1011 N N . HIS A 1 128 ? 8.497 -11.988 11.309 1.00 42.38 128 HIS A N 1
ATOM 1012 C CA . HIS A 1 128 ? 9.810 -11.481 11.705 1.00 42.38 128 HIS A CA 1
ATOM 1013 C C . HIS A 1 128 ? 9.851 -11.245 13.210 1.00 42.38 128 HIS A C 1
ATOM 1015 O O . HIS A 1 128 ? 8.875 -10.668 13.736 1.00 42.38 128 HIS A O 1
#

pLDDT: mean 77.6, std 20.04, range [32.78, 95.31]

Foldseek 3Di:
DPAFAKDDQDFDWDFPFPPDPDDVPDDTDGFTKTWGWIGGPVRPGTFQIAIEGLDPDDPVCPPPDPVPDSHRYDYDNVNDQAQVNVLCCVPPGVLVSQVVVCVVVVHDSDHDHDDDPDNRHDPDHDDD